Protein AF-A0A1Q3QBU9-F1 (afdb_monomer)

Solvent-accessible surface area (backbone atoms only — not comparable to full-atom values): 6249 Å² total; per-residue (Å²): 132,77,96,65,56,70,68,59,55,51,52,53,53,65,73,42,46,66,60,52,52,54,34,48,50,54,42,46,64,54,73,68,31,66,71,52,49,53,51,56,75,74,46,56,66,75,68,45,54,58,50,49,49,47,51,48,42,32,72,44,67,65,45,50,54,66,89,49,98,80,28,53,84,80,72,88,44,72,65,52,52,43,68,75,51,73,70,49,74,68,56,52,51,50,54,50,50,56,61,60,62,74,74,116

Foldseek 3Di:
DDPDDPVVVVVVCVVCVVVVVVLVVLVCVQVVDPVNVVVVVVDDPVVVVVVVCCSPCCVRVNAADPPPPRHDPPDPDPVVVCVVPVDDPVNVVVVVVVVVVVVD

pLDDT: mean 76.85, std 12.28, range [48.84, 92.19]

Radius of gyration: 21.9 Å; Cα contacts (8 Å, |Δi|>4): 45; chains: 1; bounding box: 47×52×46 Å

Sequence (104 aa):
MSIFQRVITKKHITSQSEKIKATYRLFSAYFQNSAIQENILSSKEEQFQEGFLRELFVKILGYTLNPDANGLSIVLSEENIRNKFPWTYKDVTEKCKKRYSDFK

Mean predicted aligned error: 13.16 Å

Structure (mmCIF, N/CA/C/O backbone):
data_AF-A0A1Q3QBU9-F1
#
_entry.id   AF-A0A1Q3QBU9-F1
#
loop_
_atom_site.group_PDB
_atom_site.id
_atom_site.type_symbol
_atom_site.label_atom_id
_atom_site.label_alt_id
_atom_site.label_comp_id
_atom_site.label_asym_id
_atom_site.label_entity_id
_atom_site.label_seq_id
_atom_site.pdbx_PDB_ins_code
_atom_site.Cartn_x
_atom_site.Cartn_y
_atom_site.Cartn_z
_atom_site.occupancy
_atom_site.B_iso_or_equiv
_atom_site.auth_seq_id
_atom_site.auth_comp_id
_atom_site.auth_asym_id
_atom_site.auth_atom_id
_atom_site.pdbx_PDB_model_num
ATOM 1 N N . MET A 1 1 ? -4.437 23.956 19.849 1.00 51.72 1 MET A N 1
ATOM 2 C CA . MET A 1 1 ? -5.734 23.276 20.072 1.00 51.72 1 MET A CA 1
ATOM 3 C C . MET A 1 1 ? -5.772 22.028 19.206 1.00 51.72 1 MET A C 1
ATOM 5 O O . MET A 1 1 ? -5.537 22.157 18.012 1.00 51.72 1 MET A O 1
ATOM 9 N N . SER A 1 2 ? -5.971 20.830 19.769 1.00 71.81 2 SER A N 1
ATOM 10 C CA . SER A 1 2 ? -6.106 19.625 18.936 1.00 71.81 2 SER A CA 1
ATOM 11 C C . SER A 1 2 ? -7.482 19.616 18.275 1.00 71.81 2 SER A C 1
ATOM 13 O O . SER A 1 2 ? -8.487 19.714 18.971 1.00 71.81 2 SER A O 1
ATOM 15 N N . ILE A 1 3 ? -7.523 19.474 16.949 1.00 83.69 3 ILE A N 1
ATOM 16 C CA . ILE A 1 3 ? -8.757 19.467 16.140 1.00 83.69 3 ILE A CA 1
ATOM 17 C C . ILE A 1 3 ? -9.709 18.320 16.529 1.00 83.69 3 ILE A C 1
ATOM 19 O O . ILE A 1 3 ? -10.917 18.432 16.349 1.00 83.69 3 ILE A O 1
ATOM 23 N N . PHE A 1 4 ? -9.188 17.235 17.110 1.00 84.06 4 PHE A N 1
ATOM 24 C CA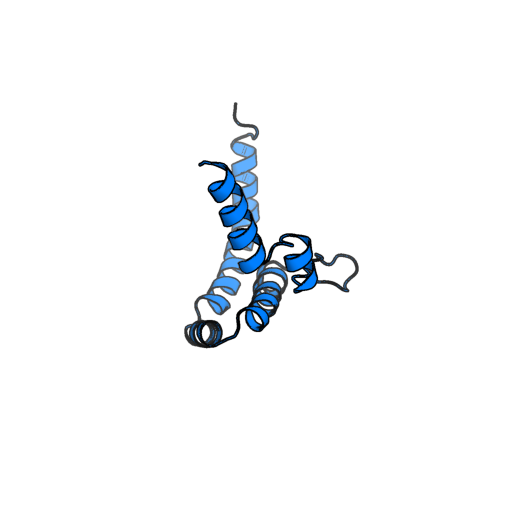 . PHE A 1 4 ? -9.973 16.057 17.474 1.00 84.06 4 PHE A CA 1
ATOM 25 C C . PHE A 1 4 ? -9.940 15.773 18.976 1.00 84.06 4 PHE A C 1
ATOM 27 O O . PHE A 1 4 ? -8.912 15.929 19.640 1.00 84.06 4 PHE A O 1
ATOM 34 N N . GLN A 1 5 ? -11.066 15.292 19.506 1.00 91.00 5 GLN A N 1
ATOM 35 C CA . GLN A 1 5 ? -11.179 14.860 20.896 1.00 91.00 5 GLN A CA 1
ATOM 36 C C . GLN A 1 5 ? -10.482 13.506 21.102 1.00 91.00 5 GLN A C 1
ATOM 38 O O . GLN A 1 5 ? -10.733 12.545 20.375 1.00 91.00 5 GLN A O 1
ATOM 43 N N . ARG A 1 6 ? -9.656 13.395 22.151 1.00 88.62 6 ARG A N 1
ATOM 44 C CA . ARG A 1 6 ? -8.850 12.192 22.450 1.00 88.62 6 ARG A CA 1
ATOM 45 C C . ARG A 1 6 ? -9.684 10.914 22.656 1.00 88.62 6 ARG A C 1
ATOM 47 O O . ARG A 1 6 ? -9.232 9.813 22.360 1.00 88.62 6 ARG A O 1
ATOM 54 N N . VAL A 1 7 ? -10.906 11.051 23.168 1.00 89.50 7 VAL A N 1
ATOM 55 C CA . VAL A 1 7 ? -11.834 9.921 23.362 1.00 89.50 7 VAL A CA 1
ATOM 56 C C . VAL A 1 7 ? -12.324 9.384 22.017 1.00 89.50 7 VAL A C 1
ATOM 58 O O . VAL A 1 7 ? -12.358 8.173 21.804 1.00 89.50 7 VAL A O 1
ATOM 61 N N . ILE A 1 8 ? -12.640 10.291 21.089 1.00 87.88 8 ILE A N 1
ATOM 62 C CA . ILE A 1 8 ? -13.091 9.958 19.738 1.00 87.88 8 ILE A CA 1
ATOM 63 C C . ILE A 1 8 ? -11.958 9.263 18.977 1.00 87.88 8 ILE A C 1
ATOM 65 O O . ILE A 1 8 ? -12.168 8.184 18.425 1.00 87.88 8 ILE A O 1
ATOM 69 N N . THR A 1 9 ? -10.734 9.800 19.027 1.00 87.94 9 THR A N 1
ATOM 70 C CA . THR A 1 9 ? -9.582 9.176 18.355 1.00 87.94 9 THR A CA 1
ATOM 71 C C . THR A 1 9 ? -9.306 7.769 18.880 1.00 87.94 9 THR A C 1
ATOM 73 O O . THR A 1 9 ? -9.148 6.843 18.087 1.00 87.94 9 THR A O 1
ATOM 76 N N . LYS A 1 10 ? -9.334 7.568 20.205 1.00 88.62 10 LYS A N 1
ATOM 77 C CA . LYS A 1 10 ? -9.137 6.244 20.809 1.00 88.62 10 LYS A CA 1
ATOM 78 C C . LYS A 1 10 ? -10.212 5.250 20.362 1.00 88.62 10 LYS A C 1
ATOM 80 O O . LYS A 1 10 ? -9.874 4.136 19.978 1.00 88.62 10 LYS A O 1
ATOM 85 N N . LYS A 1 11 ? -11.484 5.665 20.328 1.00 89.75 11 LYS A N 1
ATOM 86 C CA . LYS A 1 11 ? -12.598 4.827 19.853 1.00 89.75 11 LYS A CA 1
ATOM 87 C C . LYS A 1 11 ? -12.401 4.381 18.401 1.00 89.75 11 LYS A C 1
ATOM 89 O O . LYS A 1 11 ? -12.589 3.205 18.100 1.00 89.75 11 LYS A O 1
ATOM 94 N N . HIS A 1 12 ? -11.993 5.289 17.513 1.00 87.19 12 HIS A N 1
ATOM 95 C CA . HIS A 1 12 ? -11.744 4.948 16.110 1.00 87.19 12 HIS A CA 1
ATOM 96 C C . HIS A 1 12 ? -10.549 4.005 15.936 1.00 87.19 12 HIS A C 1
ATOM 98 O O . HIS A 1 12 ? -10.663 3.033 15.193 1.00 87.19 12 HIS A O 1
ATOM 104 N N . ILE A 1 13 ? -9.450 4.227 16.667 1.00 86.12 13 ILE A N 1
ATOM 105 C CA . ILE A 1 13 ? -8.278 3.337 16.642 1.00 86.12 13 ILE A CA 1
ATOM 106 C C . ILE A 1 13 ? -8.672 1.921 17.079 1.00 86.12 13 ILE A C 1
ATOM 108 O O . ILE A 1 13 ? -8.355 0.952 16.392 1.00 86.12 13 ILE A O 1
ATOM 112 N N . THR A 1 14 ? -9.410 1.787 18.185 1.00 89.12 14 THR A N 1
ATOM 113 C CA . THR A 1 14 ? -9.854 0.477 18.684 1.00 89.12 14 THR A CA 1
ATOM 114 C C . THR A 1 14 ? -10.865 -0.187 17.750 1.00 89.12 14 THR A C 1
ATOM 116 O O . THR A 1 14 ? -10.818 -1.394 17.555 1.00 89.12 14 THR A O 1
ATOM 119 N N . SER A 1 15 ? -11.754 0.581 17.117 1.00 89.38 15 SER A N 1
ATOM 120 C CA . SER A 1 15 ? -12.731 0.029 16.170 1.00 89.38 15 SER A CA 1
ATOM 121 C C . SER A 1 15 ? -12.093 -0.504 14.882 1.00 89.38 15 SER A C 1
ATOM 123 O O . SER A 1 15 ? -12.698 -1.342 14.214 1.00 89.38 15 SER A O 1
ATOM 125 N N . GLN A 1 16 ? -10.919 -0.000 14.497 1.00 86.81 16 GLN A N 1
ATOM 126 C CA . GLN A 1 16 ? -10.251 -0.362 13.245 1.00 86.81 16 GLN A CA 1
ATOM 127 C C . GLN A 1 16 ? -9.077 -1.329 13.446 1.00 86.81 16 GLN A C 1
ATOM 129 O O . GLN A 1 16 ? -8.589 -1.887 12.464 1.00 86.81 16 GLN A O 1
ATOM 134 N N . SER A 1 17 ? -8.646 -1.578 14.688 1.00 86.38 17 SER A N 1
ATOM 135 C CA . SER A 1 17 ? -7.440 -2.364 14.984 1.00 86.38 17 SER A CA 1
ATOM 136 C C . SER A 1 17 ? -7.461 -3.763 14.375 1.00 86.38 17 SER A C 1
ATOM 138 O O . SER A 1 17 ? -6.454 -4.203 13.828 1.00 86.38 17 SER A O 1
ATOM 140 N N . GLU A 1 18 ? -8.597 -4.459 14.423 1.00 89.38 18 GLU A N 1
ATOM 141 C CA . GLU A 1 18 ? -8.703 -5.819 13.880 1.00 89.38 18 GLU A CA 1
ATOM 1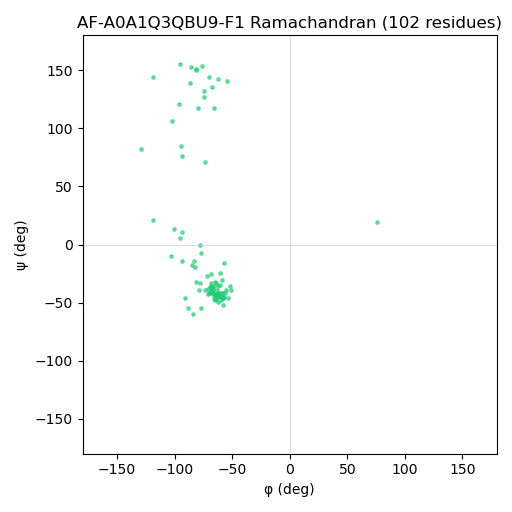42 C C . GLU A 1 18 ? -8.654 -5.839 12.350 1.00 89.38 18 GLU A C 1
ATOM 144 O O . GLU A 1 18 ? -7.974 -6.682 11.765 1.00 89.38 18 GLU A O 1
ATOM 149 N N . LYS A 1 19 ? -9.284 -4.855 11.695 1.00 87.19 19 LYS A N 1
ATOM 150 C CA . LYS A 1 19 ? -9.205 -4.700 10.235 1.00 87.19 19 LYS A CA 1
ATOM 151 C C . LYS A 1 19 ? -7.769 -4.419 9.796 1.00 87.19 19 LYS A C 1
ATOM 153 O O . LYS A 1 19 ? -7.287 -5.068 8.877 1.00 87.19 19 LYS A O 1
ATOM 158 N N . ILE A 1 20 ? -7.075 -3.520 10.497 1.00 87.31 20 ILE A N 1
ATOM 159 C CA . ILE A 1 20 ? -5.673 -3.170 10.219 1.00 87.31 20 ILE A CA 1
ATOM 160 C C . ILE A 1 20 ? -4.754 -4.382 10.406 1.00 87.31 20 ILE A C 1
ATOM 162 O O . ILE A 1 20 ? -3.878 -4.623 9.584 1.00 87.31 20 ILE A O 1
ATOM 166 N N . LYS A 1 21 ? -4.950 -5.182 11.461 1.00 90.62 21 LYS A N 1
ATOM 167 C CA . LY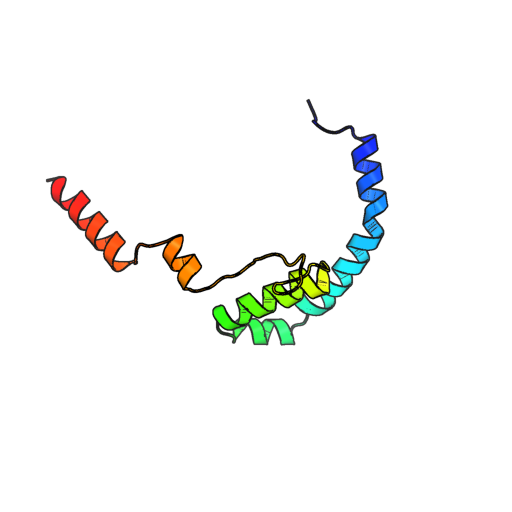S A 1 21 ? -4.171 -6.414 11.663 1.00 90.62 21 LYS A CA 1
ATOM 168 C C . LYS A 1 21 ? -4.396 -7.419 10.533 1.00 90.62 21 LYS A C 1
ATOM 170 O O . LYS A 1 21 ? -3.440 -8.048 10.087 1.00 90.62 21 LYS A O 1
ATOM 175 N N . ALA A 1 22 ? -5.640 -7.585 10.083 1.00 90.50 22 ALA A N 1
ATOM 176 C CA . ALA A 1 22 ? -5.970 -8.498 8.993 1.00 90.50 22 ALA A CA 1
ATOM 177 C C . ALA A 1 22 ? -5.339 -8.051 7.665 1.00 90.50 22 ALA A C 1
ATOM 179 O O . ALA A 1 22 ? -4.669 -8.852 7.013 1.00 90.50 22 ALA A O 1
ATOM 180 N N . THR A 1 23 ? -5.468 -6.773 7.299 1.00 87.81 23 THR A N 1
ATOM 181 C CA . THR A 1 23 ? -4.842 -6.236 6.081 1.00 87.81 23 THR A CA 1
ATOM 182 C C . THR A 1 23 ? -3.318 -6.255 6.165 1.00 87.81 23 THR A C 1
ATOM 184 O O . THR A 1 23 ? -2.661 -6.581 5.181 1.00 87.81 23 THR A O 1
ATOM 187 N N . TYR A 1 24 ? -2.737 -6.009 7.344 1.00 89.50 24 TYR A N 1
ATOM 188 C CA . TYR A 1 24 ? -1.292 -6.114 7.553 1.00 89.50 24 TYR A CA 1
ATOM 189 C C . TYR A 1 24 ? -0.769 -7.537 7.332 1.00 89.50 24 TYR A C 1
ATOM 191 O O . TYR A 1 24 ? 0.308 -7.710 6.776 1.00 89.50 24 TYR A O 1
ATOM 199 N N . ARG A 1 25 ? -1.531 -8.576 7.696 1.00 92.19 25 ARG A N 1
ATOM 200 C CA . ARG A 1 25 ? -1.144 -9.966 7.396 1.00 92.19 25 ARG A CA 1
ATOM 201 C C . ARG A 1 25 ? -1.093 -10.234 5.892 1.00 92.19 25 ARG A C 1
ATOM 203 O O . ARG A 1 25 ? -0.143 -10.863 5.438 1.00 92.19 25 ARG A O 1
ATOM 210 N N . LEU A 1 26 ? -2.073 -9.737 5.132 1.00 89.69 26 LEU A N 1
ATOM 211 C CA . LEU A 1 26 ? -2.081 -9.836 3.665 1.00 89.69 26 LEU A CA 1
ATOM 212 C C . LEU A 1 26 ? -0.903 -9.072 3.051 1.00 89.69 26 LEU A C 1
ATOM 214 O O . LEU A 1 26 ? -0.217 -9.593 2.175 1.00 89.69 26 LEU A O 1
ATOM 218 N N . PHE A 1 27 ? -0.630 -7.871 3.566 1.00 90.81 27 PHE A N 1
ATOM 219 C CA . PHE A 1 27 ? 0.529 -7.077 3.175 1.00 90.81 27 PHE A CA 1
ATOM 220 C C . PHE A 1 27 ? 1.836 -7.832 3.415 1.00 90.81 27 PHE A C 1
ATOM 222 O O . PHE A 1 27 ? 2.632 -7.977 2.493 1.00 90.81 27 PHE A O 1
ATOM 229 N N . SER A 1 28 ? 2.048 -8.353 4.624 1.00 90.38 28 SER A N 1
ATOM 230 C CA . SER A 1 28 ? 3.269 -9.082 4.968 1.00 90.38 28 SER A CA 1
ATOM 231 C C . SER A 1 28 ? 3.429 -10.351 4.135 1.00 90.38 28 SER A C 1
ATOM 233 O O . SER A 1 28 ? 4.529 -10.634 3.678 1.00 90.38 28 SER A O 1
ATOM 235 N N . ALA A 1 29 ? 2.342 -11.078 3.863 1.00 91.44 29 ALA A N 1
ATOM 236 C CA . ALA A 1 29 ? 2.388 -12.278 3.031 1.00 91.44 29 ALA A CA 1
ATOM 237 C C . ALA A 1 29 ? 2.886 -11.999 1.600 1.00 91.44 29 ALA A C 1
ATOM 239 O O . ALA A 1 29 ? 3.584 -12.831 1.025 1.00 91.44 29 ALA A O 1
ATOM 240 N N . TYR A 1 30 ? 2.545 -10.835 1.038 1.00 88.50 30 TYR A N 1
ATOM 241 C CA . TYR A 1 30 ? 2.952 -10.453 -0.313 1.00 88.50 30 TYR A CA 1
ATOM 242 C C . TYR A 1 30 ? 4.307 -9.729 -0.337 1.00 88.50 30 TYR A C 1
ATOM 244 O O . TYR A 1 30 ? 5.237 -10.151 -1.018 1.00 88.50 30 TYR A O 1
ATOM 252 N N . PHE A 1 31 ? 4.453 -8.654 0.441 1.00 87.19 31 PHE A N 1
ATOM 253 C CA . PHE A 1 31 ? 5.615 -7.763 0.369 1.00 87.19 31 PHE A CA 1
ATOM 254 C C . PHE A 1 31 ? 6.839 -8.246 1.151 1.00 87.19 31 PHE A C 1
ATOM 256 O O . PHE A 1 31 ? 7.943 -7.785 0.868 1.00 87.19 31 PHE A O 1
ATOM 263 N N . GLN A 1 32 ? 6.688 -9.156 2.120 1.00 89.44 32 GLN A N 1
ATOM 264 C CA . GLN A 1 32 ? 7.828 -9.737 2.850 1.00 89.44 32 GLN A CA 1
ATOM 265 C C . GLN A 1 32 ? 8.292 -11.075 2.257 1.00 89.44 32 GLN A C 1
ATOM 267 O O . GLN A 1 32 ? 9.167 -11.728 2.820 1.00 89.44 32 GLN A O 1
ATOM 272 N N . ASN A 1 33 ? 7.730 -11.500 1.122 1.00 91.12 33 ASN A N 1
ATOM 273 C CA . ASN A 1 33 ? 8.162 -12.711 0.441 1.00 91.12 33 ASN A CA 1
ATOM 274 C C . ASN A 1 33 ? 9.436 -12.446 -0.380 1.00 91.12 33 ASN A C 1
ATOM 276 O O . ASN A 1 33 ? 9.411 -11.678 -1.342 1.00 91.12 33 ASN A O 1
ATOM 280 N N . SER A 1 34 ? 10.531 -13.124 -0.023 1.00 89.69 34 SER A N 1
ATOM 281 C CA . SER A 1 34 ? 11.845 -12.974 -0.667 1.00 89.69 34 SER A CA 1
ATOM 282 C C . SER A 1 34 ? 11.806 -13.212 -2.180 1.00 89.69 34 SER A C 1
ATOM 284 O O . SER A 1 34 ? 12.425 -12.466 -2.930 1.00 89.69 34 SER A O 1
ATOM 286 N N . ALA A 1 35 ? 11.026 -14.190 -2.652 1.00 87.81 35 ALA A N 1
ATOM 287 C CA . ALA A 1 35 ? 10.930 -14.497 -4.081 1.00 87.81 35 ALA A CA 1
ATOM 288 C C . ALA A 1 35 ? 10.237 -13.372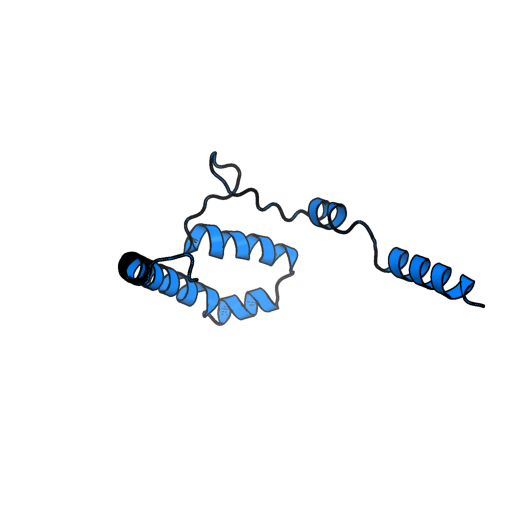 -4.869 1.00 87.81 35 ALA A C 1
ATOM 290 O O . ALA A 1 35 ? 10.599 -13.068 -6.003 1.00 87.81 35 ALA A O 1
ATOM 291 N N . ILE A 1 36 ? 9.242 -12.722 -4.255 1.00 85.25 36 ILE A N 1
ATOM 292 C CA . ILE A 1 36 ? 8.559 -11.575 -4.859 1.00 85.25 36 ILE A CA 1
ATOM 293 C C . ILE A 1 36 ? 9.509 -10.377 -4.887 1.00 85.25 36 ILE A C 1
ATOM 295 O O . ILE A 1 36 ? 9.595 -9.703 -5.906 1.00 85.25 36 ILE A O 1
ATOM 299 N N . GLN A 1 37 ? 10.271 -10.142 -3.818 1.00 86.88 37 GLN A N 1
ATOM 300 C CA . GLN A 1 37 ? 11.255 -9.057 -3.768 1.00 86.88 37 GLN A CA 1
ATOM 301 C C . GLN A 1 37 ? 12.338 -9.200 -4.846 1.00 86.88 37 GLN A C 1
ATOM 303 O O . GLN A 1 37 ? 12.636 -8.226 -5.532 1.00 86.88 37 GLN A O 1
ATOM 308 N N . GLU A 1 38 ? 12.876 -10.403 -5.052 1.00 87.06 38 GLU A N 1
ATOM 309 C CA . GLU A 1 38 ? 13.849 -10.666 -6.121 1.00 87.06 38 GLU A CA 1
ATOM 310 C C . GLU A 1 38 ? 13.257 -10.404 -7.513 1.00 87.06 38 GLU A C 1
ATOM 312 O O . GLU A 1 38 ? 13.874 -9.720 -8.334 1.00 87.06 38 GLU A O 1
ATOM 317 N N . ASN A 1 39 ? 12.019 -10.846 -7.753 1.00 84.44 39 ASN A N 1
ATOM 318 C CA . ASN A 1 39 ? 11.320 -10.561 -9.005 1.00 84.44 39 ASN A CA 1
ATOM 319 C C . ASN A 1 39 ? 11.126 -9.054 -9.220 1.00 84.44 39 ASN A C 1
ATOM 321 O O . ASN A 1 39 ? 11.355 -8.569 -10.328 1.00 84.44 39 ASN A O 1
ATOM 325 N N . ILE A 1 40 ? 10.770 -8.301 -8.175 1.00 83.44 40 ILE A N 1
ATOM 326 C CA . ILE A 1 40 ? 10.608 -6.840 -8.231 1.00 83.44 40 ILE A CA 1
ATOM 327 C C . ILE A 1 40 ? 11.926 -6.151 -8.585 1.00 83.44 40 ILE A C 1
ATOM 329 O O . ILE A 1 40 ? 11.936 -5.270 -9.438 1.00 83.44 40 ILE A O 1
ATOM 333 N N . LEU A 1 41 ? 13.036 -6.575 -7.976 1.00 83.88 41 LEU A N 1
ATOM 334 C CA . LEU A 1 41 ? 14.364 -6.015 -8.249 1.00 83.88 41 LEU A CA 1
ATOM 335 C C . LEU A 1 41 ? 14.832 -6.283 -9.685 1.00 83.88 41 LEU A C 1
ATOM 337 O O . LEU A 1 41 ? 15.545 -5.465 -10.260 1.00 83.88 41 LEU A O 1
ATOM 341 N N . SER A 1 42 ? 14.431 -7.417 -10.264 1.00 84.12 42 SER A N 1
ATOM 342 C CA . SER A 1 42 ? 14.755 -7.778 -11.651 1.00 84.12 42 SER A CA 1
ATOM 343 C C . SER A 1 42 ? 13.815 -7.166 -12.701 1.00 84.12 42 SER A C 1
ATOM 345 O O . SER A 1 42 ? 14.125 -7.186 -13.894 1.00 84.12 42 SER A O 1
ATOM 347 N N . SER A 1 43 ? 12.664 -6.633 -12.280 1.00 80.25 43 SER A N 1
ATOM 348 C CA . SER A 1 43 ? 11.614 -6.139 -13.175 1.00 80.25 43 SER A CA 1
ATOM 349 C C . SER A 1 43 ? 11.847 -4.689 -13.602 1.00 80.25 43 SER A C 1
ATOM 351 O O . SER A 1 43 ? 12.432 -3.887 -12.877 1.00 80.25 43 SER A O 1
ATOM 353 N N . LYS A 1 44 ? 11.334 -4.322 -14.783 1.00 77.50 44 LYS A N 1
ATOM 354 C CA . LYS A 1 44 ? 11.290 -2.918 -15.217 1.00 77.50 44 LYS A CA 1
ATOM 355 C C . LYS A 1 44 ? 10.276 -2.137 -14.383 1.00 77.50 44 LYS A C 1
ATOM 357 O O . LYS A 1 44 ? 9.210 -2.659 -14.060 1.00 77.50 44 LYS A O 1
ATOM 362 N N . GLU A 1 45 ? 10.587 -0.872 -14.104 1.00 75.75 45 GLU A N 1
ATOM 363 C CA . GLU A 1 45 ? 9.761 0.003 -13.264 1.00 75.75 45 GLU A CA 1
ATOM 364 C C . GLU A 1 45 ? 8.305 0.071 -13.747 1.00 75.75 45 GLU A C 1
ATOM 366 O O . GLU A 1 45 ? 7.396 -0.139 -12.953 1.00 75.75 45 GLU A O 1
ATOM 371 N N . GLU A 1 46 ? 8.076 0.253 -15.048 1.00 73.75 46 GLU A N 1
ATOM 372 C CA . GLU A 1 46 ? 6.733 0.322 -15.648 1.00 73.75 46 GLU A CA 1
ATOM 373 C C . GLU A 1 46 ? 5.900 -0.946 -15.403 1.00 73.75 46 GLU A C 1
ATOM 375 O O . GLU A 1 46 ? 4.725 -0.871 -15.052 1.00 73.75 46 GLU A O 1
ATOM 380 N N . GLN A 1 47 ? 6.520 -2.125 -15.526 1.00 70.31 47 GLN A N 1
ATOM 381 C CA . GLN A 1 47 ? 5.838 -3.407 -15.326 1.00 70.31 47 GLN A CA 1
ATOM 382 C C . GLN A 1 47 ? 5.471 -3.622 -13.857 1.00 70.31 47 GLN A C 1
ATOM 384 O O . GLN A 1 47 ? 4.417 -4.178 -13.542 1.00 70.31 47 GLN A O 1
ATOM 389 N N . PHE A 1 48 ? 6.336 -3.175 -12.947 1.00 79.56 48 PHE A N 1
ATOM 390 C CA . PHE A 1 48 ? 6.083 -3.319 -11.524 1.00 79.56 48 PHE A CA 1
ATOM 391 C C . PHE A 1 48 ? 5.149 -2.238 -10.971 1.00 79.56 48 PHE A C 1
ATOM 393 O O . PHE A 1 48 ? 4.365 -2.540 -10.077 1.00 79.56 48 PHE A O 1
ATOM 400 N N . GLN A 1 49 ? 5.166 -1.010 -11.497 1.00 73.69 49 GLN A N 1
ATOM 401 C CA . GLN A 1 49 ? 4.298 0.077 -11.031 1.00 73.69 49 GLN A CA 1
ATOM 402 C C . GLN A 1 49 ? 2.810 -0.297 -11.131 1.00 73.69 49 GLN A C 1
ATOM 404 O O . GLN A 1 49 ? 2.069 -0.125 -10.160 1.00 73.69 49 GLN A O 1
ATOM 409 N N . GLU A 1 50 ? 2.370 -0.874 -12.253 1.00 76.50 50 GLU A N 1
ATOM 410 C CA . GLU A 1 50 ? 0.984 -1.342 -12.395 1.00 76.50 50 GLU A CA 1
ATOM 411 C C . GLU A 1 50 ? 0.663 -2.513 -11.453 1.00 76.50 50 GLU A C 1
ATOM 413 O O . GLU A 1 50 ? -0.394 -2.536 -10.809 1.00 76.50 50 GLU A O 1
ATOM 418 N N . GLY A 1 51 ? 1.586 -3.473 -11.331 1.00 80.12 51 GLY A N 1
ATOM 419 C CA . GLY A 1 51 ? 1.454 -4.613 -10.421 1.00 80.12 51 GLY A CA 1
ATOM 420 C C . GLY A 1 51 ? 1.354 -4.179 -8.958 1.00 80.12 51 GLY A C 1
ATOM 421 O O . GLY A 1 51 ? 0.475 -4.634 -8.230 1.00 80.12 51 GLY A O 1
ATOM 422 N N . PHE A 1 52 ? 2.185 -3.228 -8.537 1.00 84.56 52 PHE A N 1
ATOM 423 C CA . PHE A 1 52 ? 2.173 -2.645 -7.200 1.00 84.56 52 PHE A CA 1
ATOM 424 C C . PHE A 1 52 ? 0.820 -2.013 -6.872 1.00 84.56 52 PHE A C 1
ATOM 426 O O . PHE A 1 52 ? 0.267 -2.258 -5.796 1.00 84.56 52 PHE A O 1
ATOM 433 N N . LEU A 1 53 ? 0.258 -1.237 -7.805 1.00 81.56 53 LEU A N 1
ATOM 434 C CA . LEU A 1 53 ? -1.043 -0.604 -7.613 1.00 81.56 53 LEU A CA 1
ATOM 435 C C . LEU A 1 53 ? -2.155 -1.644 -7.449 1.00 81.56 53 LEU A C 1
ATOM 437 O O . LEU A 1 53 ? -2.980 -1.515 -6.545 1.00 81.56 53 LEU A O 1
ATOM 441 N N . ARG A 1 54 ? -2.155 -2.707 -8.260 1.00 81.94 54 ARG A N 1
ATOM 442 C CA . ARG A 1 54 ? -3.137 -3.795 -8.135 1.00 81.94 54 ARG A CA 1
ATOM 443 C C . ARG A 1 54 ? -3.007 -4.543 -6.810 1.00 81.94 54 ARG A C 1
ATOM 445 O O . ARG A 1 54 ? -4.004 -4.767 -6.129 1.00 81.94 54 ARG A O 1
ATOM 452 N N . GLU A 1 55 ? -1.798 -4.916 -6.417 1.00 86.38 55 GLU A N 1
ATOM 453 C CA . GLU A 1 55 ? -1.580 -5.725 -5.215 1.00 86.38 55 GLU A CA 1
ATOM 454 C C . GLU A 1 55 ? -1.847 -4.925 -3.933 1.00 86.38 55 GLU A C 1
ATOM 456 O O . GLU A 1 55 ? -2.525 -5.405 -3.023 1.00 86.38 55 GLU A O 1
ATOM 461 N N . LEU A 1 56 ? -1.399 -3.669 -3.869 1.00 86.81 56 LEU A N 1
ATOM 462 C CA . LEU A 1 56 ? -1.614 -2.835 -2.691 1.00 86.81 56 LEU A CA 1
ATOM 463 C C . LEU A 1 56 ? -3.044 -2.294 -2.615 1.00 86.81 56 LEU A C 1
ATOM 465 O O . LEU A 1 56 ? -3.722 -2.474 -1.602 1.00 86.81 56 LEU A O 1
ATOM 469 N N . PHE A 1 57 ? -3.520 -1.617 -3.662 1.00 82.00 57 PHE A N 1
ATOM 470 C CA . PHE A 1 57 ? -4.800 -0.918 -3.583 1.00 82.00 57 PHE A CA 1
ATOM 471 C C . PHE A 1 57 ? -5.985 -1.864 -3.729 1.00 82.00 57 PHE A C 1
ATOM 473 O O . PHE A 1 57 ? -6.945 -1.714 -2.978 1.00 82.00 57 PHE A O 1
ATOM 480 N N . VAL A 1 58 ? -5.917 -2.866 -4.610 1.00 80.94 58 VAL A N 1
ATOM 481 C CA . VAL A 1 58 ? -7.042 -3.794 -4.808 1.00 80.94 58 VAL A CA 1
ATOM 482 C C . VAL A 1 58 ? -7.012 -4.912 -3.783 1.00 80.94 58 VAL A C 1
ATOM 484 O O . VAL A 1 58 ? -7.947 -5.056 -3.001 1.00 80.94 58 VAL A O 1
ATOM 487 N N . LYS A 1 59 ? -5.936 -5.702 -3.748 1.00 83.06 59 LYS A N 1
ATOM 488 C CA . LYS A 1 59 ? -5.910 -6.922 -2.926 1.00 83.06 59 LYS A CA 1
ATOM 489 C C . LYS A 1 59 ? -5.790 -6.651 -1.429 1.00 83.06 59 LYS A C 1
ATOM 491 O O . LYS A 1 59 ? -6.421 -7.357 -0.647 1.00 83.06 59 LYS A O 1
ATOM 496 N N . ILE A 1 60 ? -4.993 -5.665 -1.015 1.00 85.19 60 ILE A N 1
ATOM 497 C CA . ILE A 1 60 ? -4.763 -5.398 0.416 1.00 85.19 60 ILE A CA 1
ATOM 498 C C . ILE A 1 60 ? -5.762 -4.383 0.969 1.00 85.19 60 ILE A C 1
ATOM 500 O O . ILE A 1 60 ? -6.312 -4.592 2.050 1.00 85.19 60 ILE A O 1
ATOM 504 N N . LEU A 1 61 ? -5.992 -3.284 0.249 1.00 82.06 61 LEU A N 1
ATOM 505 C CA . LEU A 1 61 ? -6.850 -2.196 0.722 1.00 82.06 61 LEU A CA 1
ATOM 506 C C . LEU A 1 61 ? -8.312 -2.309 0.257 1.00 82.06 61 LEU A C 1
ATOM 508 O O . LEU A 1 61 ? -9.169 -1.641 0.832 1.00 82.06 61 LEU A O 1
ATOM 512 N N . GLY A 1 62 ? -8.616 -3.169 -0.720 1.00 77.19 62 GLY A N 1
ATOM 513 C CA . GLY A 1 62 ? -9.986 -3.422 -1.182 1.00 77.19 62 GLY A CA 1
ATOM 514 C C . GLY A 1 62 ? -10.578 -2.321 -2.065 1.00 77.19 62 GLY A C 1
ATOM 515 O O . GLY A 1 62 ? -11.798 -2.226 -2.176 1.00 77.19 62 GLY A O 1
ATOM 516 N N . TYR A 1 63 ? -9.747 -1.468 -2.663 1.00 74.75 63 TYR A N 1
ATOM 517 C CA . TYR A 1 63 ? -10.193 -0.446 -3.605 1.00 74.75 63 TYR A CA 1
ATOM 518 C C . TYR A 1 63 ? -10.405 -1.028 -5.004 1.00 74.75 63 TYR A C 1
ATOM 520 O O . TYR A 1 63 ? -9.718 -1.950 -5.432 1.00 74.75 63 TYR A O 1
ATOM 528 N N . THR A 1 64 ? -11.329 -0.446 -5.757 1.00 65.38 64 THR A N 1
ATOM 529 C CA . THR A 1 64 ? -11.541 -0.765 -7.171 1.00 65.38 64 THR A CA 1
ATOM 530 C C . THR A 1 64 ? -10.615 0.074 -8.057 1.00 65.38 64 THR A C 1
ATOM 532 O O . THR A 1 64 ? -10.423 1.263 -7.801 1.00 65.38 64 THR A O 1
ATOM 535 N N . LEU A 1 65 ? -10.043 -0.528 -9.105 1.00 65.56 65 LEU A N 1
ATOM 536 C CA . LEU A 1 65 ? -9.385 0.193 -10.207 1.00 65.56 65 LEU A CA 1
ATOM 537 C C . LEU A 1 65 ? -10.386 0.377 -11.360 1.00 65.56 65 LEU A C 1
ATOM 539 O O . LEU A 1 65 ? -11.315 -0.415 -11.504 1.00 65.56 65 LEU A O 1
ATOM 543 N N . ASN A 1 66 ? -10.190 1.398 -12.199 1.00 57.22 66 ASN A N 1
ATOM 544 C CA . ASN A 1 66 ? -10.955 1.546 -13.447 1.00 57.22 66 ASN A CA 1
ATOM 545 C C . ASN A 1 66 ? -10.855 0.266 -14.307 1.00 57.22 66 ASN A C 1
ATOM 547 O O . ASN A 1 66 ? -9.766 -0.315 -14.374 1.00 57.22 66 ASN A O 1
ATOM 551 N N . PRO A 1 67 ? -11.937 -0.182 -14.979 1.00 56.81 67 PRO A N 1
ATOM 552 C CA . PRO A 1 67 ? -13.140 0.564 -15.379 1.00 56.81 67 PRO A CA 1
ATOM 553 C C . PRO A 1 67 ? -14.384 0.366 -14.487 1.00 56.81 67 PRO A C 1
ATOM 555 O O . PRO A 1 67 ? -15.483 0.738 -14.900 1.00 56.81 67 PRO A O 1
ATOM 558 N N . ASP A 1 68 ? -14.256 -0.225 -13.295 1.00 56.88 68 ASP A N 1
ATOM 559 C CA . ASP A 1 68 ? -15.406 -0.382 -12.396 1.00 56.88 68 ASP A CA 1
ATOM 560 C C . ASP A 1 68 ? -15.971 0.986 -11.978 1.00 56.88 68 ASP A C 1
ATOM 562 O O . ASP A 1 68 ? -15.221 1.929 -11.742 1.00 56.88 68 ASP A O 1
ATOM 566 N N . ALA A 1 69 ? -17.299 1.103 -11.868 1.00 55.34 69 ALA A N 1
ATOM 567 C CA . ALA A 1 69 ? -18.022 2.382 -11.761 1.00 55.34 69 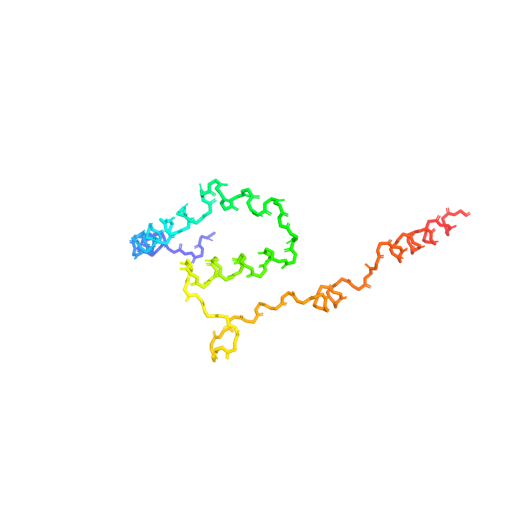ALA A CA 1
ATOM 568 C C . ALA A 1 69 ? -17.615 3.299 -10.578 1.00 55.34 69 ALA A C 1
ATOM 570 O O . ALA A 1 69 ? -17.917 4.488 -10.605 1.00 55.34 69 ALA A O 1
ATOM 571 N N . ASN A 1 70 ? -16.909 2.767 -9.569 1.00 55.06 70 ASN A N 1
ATOM 572 C CA . ASN A 1 70 ? -16.343 3.501 -8.424 1.00 55.06 70 ASN A CA 1
ATOM 573 C C . ASN A 1 70 ? -14.800 3.388 -8.347 1.00 55.06 70 ASN A C 1
ATOM 575 O O . ASN A 1 70 ? -14.207 3.515 -7.274 1.00 55.06 70 ASN A O 1
ATOM 579 N N . GLY A 1 71 ? -14.135 3.065 -9.457 1.00 50.88 71 GLY A N 1
ATOM 580 C CA . GLY A 1 71 ? -12.696 2.837 -9.536 1.00 50.88 71 GLY A CA 1
ATOM 581 C C . GLY A 1 71 ? -11.866 4.099 -9.294 1.00 50.88 71 GLY A C 1
ATOM 582 O O . GLY A 1 71 ? -12.137 5.164 -9.846 1.00 50.88 71 GLY A O 1
ATOM 583 N N . LEU A 1 72 ? -10.808 3.989 -8.487 1.00 52.28 72 LEU A N 1
ATOM 584 C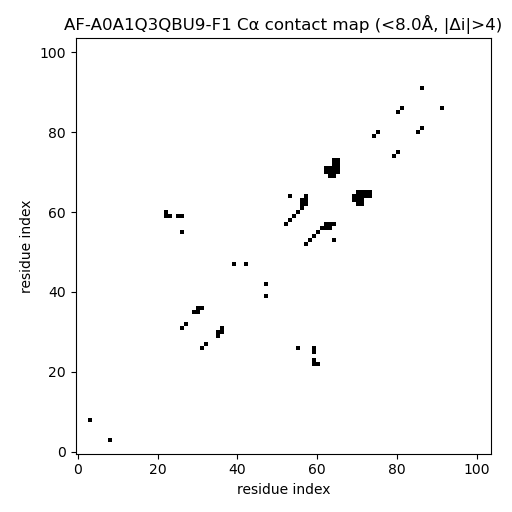 CA . LEU A 1 72 ? -9.785 5.028 -8.394 1.00 52.28 72 LEU A CA 1
ATOM 585 C C . LEU A 1 72 ? -9.061 5.116 -9.746 1.00 52.28 72 LEU A C 1
ATOM 587 O O . LEU A 1 72 ? -8.407 4.164 -10.178 1.00 52.28 72 LEU A O 1
ATOM 591 N N . SER A 1 73 ? -9.160 6.270 -10.410 1.00 48.84 73 SER A N 1
ATOM 592 C CA . SER A 1 73 ? -8.440 6.570 -11.653 1.00 48.84 73 SER A CA 1
ATOM 593 C C . SER A 1 73 ? -6.956 6.834 -11.372 1.00 48.84 73 SER A C 1
ATOM 595 O O . SER A 1 73 ? -6.486 7.968 -11.457 1.00 48.84 73 SER A O 1
ATOM 597 N N . ILE A 1 74 ? -6.201 5.795 -11.019 1.00 55.34 74 ILE A N 1
ATOM 598 C CA . ILE A 1 74 ? -4.738 5.867 -10.951 1.00 55.34 74 ILE A CA 1
ATOM 599 C C . ILE A 1 74 ? -4.203 5.365 -12.292 1.00 55.34 74 ILE A C 1
ATOM 601 O O . ILE A 1 74 ? -3.914 4.185 -12.452 1.00 55.34 74 ILE A O 1
ATOM 605 N N . VAL A 1 75 ? -4.127 6.261 -13.278 1.00 52.88 75 VAL A N 1
ATOM 606 C CA . VAL A 1 75 ? -3.448 5.988 -14.553 1.00 52.88 75 VAL A CA 1
ATOM 607 C C . VAL A 1 75 ? -2.091 6.680 -14.507 1.00 52.88 75 VAL A C 1
ATOM 609 O O . VAL A 1 75 ? -2.008 7.907 -14.594 1.00 52.88 75 VAL A O 1
ATOM 612 N N . LEU A 1 76 ? -1.024 5.901 -14.349 1.00 57.34 76 LEU A N 1
ATOM 613 C CA . LEU A 1 76 ? 0.343 6.338 -14.630 1.00 57.34 76 LEU A CA 1
ATOM 614 C C . LEU A 1 76 ? 0.668 5.931 -16.068 1.00 57.34 76 LEU A C 1
ATOM 616 O O . LEU A 1 76 ? 1.342 4.942 -16.310 1.00 57.34 76 LEU A O 1
ATOM 620 N N . SER A 1 77 ? 0.128 6.673 -17.034 1.00 58.03 77 SER A N 1
ATOM 621 C CA . SER A 1 77 ? 0.623 6.607 -18.407 1.00 58.03 77 SER A CA 1
ATOM 622 C C . SER A 1 77 ? 1.871 7.479 -18.530 1.00 58.03 77 SER A C 1
ATOM 624 O O . SER A 1 77 ? 1.992 8.503 -17.845 1.00 58.03 77 SER A O 1
ATOM 626 N N . GLU A 1 78 ? 2.779 7.123 -19.441 1.00 59.72 78 GLU A N 1
ATOM 627 C CA . GLU A 1 78 ? 3.887 8.007 -19.831 1.00 59.72 78 GLU A CA 1
ATOM 628 C C . GLU A 1 78 ? 3.364 9.396 -20.224 1.00 59.72 78 GLU A C 1
ATOM 630 O O . GLU A 1 78 ? 3.971 10.406 -19.875 1.00 59.72 78 GLU A O 1
ATOM 635 N N . GLU A 1 79 ? 2.188 9.468 -20.860 1.00 61.59 79 GLU A N 1
ATOM 636 C CA . GLU A 1 79 ? 1.505 10.728 -21.169 1.00 61.59 79 GLU A CA 1
ATOM 637 C C . GLU A 1 79 ? 1.186 11.560 -19.922 1.00 61.59 79 GLU A C 1
ATOM 639 O O . GLU A 1 79 ? 1.401 12.768 -19.933 1.00 61.59 79 GLU A O 1
ATOM 644 N N . ASN A 1 80 ? 0.734 10.953 -18.822 1.00 63.62 80 ASN A N 1
ATOM 645 C CA . ASN A 1 80 ? 0.453 11.679 -17.580 1.00 63.62 80 ASN A CA 1
ATOM 646 C C . ASN A 1 80 ? 1.727 12.207 -16.909 1.00 63.62 80 ASN A C 1
ATOM 64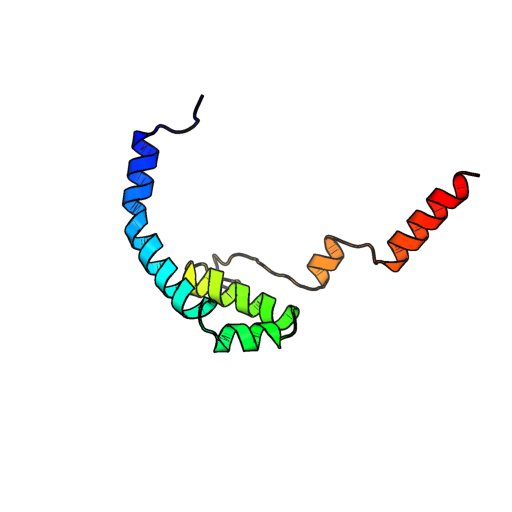8 O O . ASN A 1 80 ? 1.729 13.322 -16.380 1.00 63.62 80 ASN A O 1
ATOM 652 N N . ILE A 1 81 ? 2.821 11.443 -16.955 1.00 65.06 81 ILE A N 1
ATOM 653 C CA . ILE A 1 81 ? 4.127 11.895 -16.456 1.00 65.06 81 ILE A CA 1
ATOM 654 C C . ILE A 1 81 ? 4.637 13.053 -17.319 1.00 65.06 81 ILE A C 1
ATOM 656 O O . ILE A 1 81 ? 5.062 14.073 -16.781 1.00 65.06 81 ILE A O 1
ATOM 660 N N . ARG A 1 82 ? 4.517 12.938 -18.644 1.00 64.44 82 ARG A N 1
ATOM 661 C CA . ARG A 1 82 ? 4.937 13.949 -19.624 1.00 64.44 82 ARG A CA 1
ATOM 662 C C . ARG A 1 82 ? 4.078 15.216 -19.566 1.00 64.44 82 ARG A C 1
ATOM 664 O O . ARG A 1 82 ? 4.604 16.311 -19.717 1.00 64.44 82 ARG A O 1
ATOM 671 N N . ASN A 1 83 ? 2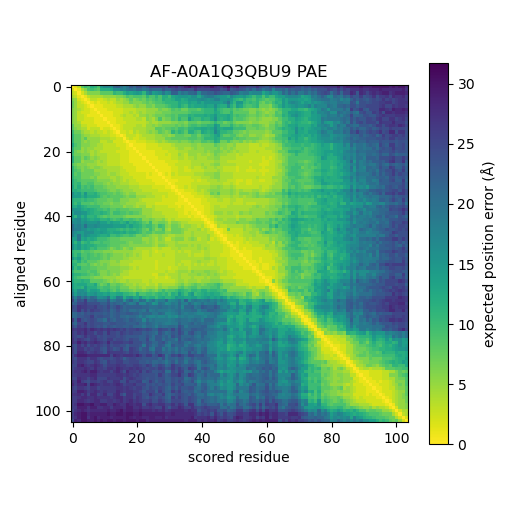.788 15.092 -19.255 1.00 67.44 83 ASN A N 1
ATOM 672 C CA . ASN A 1 83 ? 1.899 16.228 -18.999 1.00 67.44 83 ASN A CA 1
ATOM 673 C C . ASN A 1 83 ? 2.270 16.964 -17.704 1.00 67.44 83 ASN A C 1
ATOM 675 O O . ASN A 1 83 ? 2.256 18.193 -17.662 1.00 67.44 83 ASN A O 1
ATOM 679 N N . LYS A 1 84 ? 2.612 16.231 -16.636 1.00 71.31 84 LYS A N 1
ATOM 680 C CA . LYS A 1 84 ? 2.963 16.819 -15.333 1.00 71.31 84 LYS A CA 1
ATOM 681 C C . LYS A 1 84 ? 4.388 17.383 -15.300 1.00 71.31 84 LYS A C 1
ATOM 683 O O . LYS A 1 84 ? 4.637 18.388 -14.636 1.00 71.31 84 LYS A O 1
ATOM 688 N N . PHE A 1 85 ? 5.305 16.758 -16.032 1.00 71.88 85 PHE A N 1
ATOM 689 C CA . PHE A 1 85 ? 6.707 17.144 -16.163 1.00 71.88 85 PHE A CA 1
ATOM 690 C C . PHE A 1 85 ? 7.084 17.210 -17.653 1.00 71.88 85 PHE A C 1
ATOM 692 O O . PHE A 1 85 ? 7.671 16.273 -18.191 1.00 71.88 85 PHE A O 1
ATOM 699 N N . PRO A 1 86 ? 6.766 18.324 -18.334 1.00 67.69 86 PRO A N 1
ATOM 700 C CA . PRO A 1 86 ? 6.947 18.441 -19.783 1.00 67.69 86 PRO A CA 1
ATOM 701 C C . PRO A 1 86 ? 8.398 18.670 -20.219 1.00 67.69 86 PRO A C 1
ATOM 703 O O . PRO A 1 86 ? 8.680 18.683 -21.414 1.00 67.69 86 PRO A O 1
ATOM 706 N N . TRP A 1 87 ? 9.322 18.890 -19.280 1.00 71.62 87 TRP A N 1
ATOM 707 C CA . TRP A 1 87 ? 10.704 19.247 -19.593 1.00 71.62 87 TRP A CA 1
ATOM 708 C C . TRP A 1 87 ? 11.603 18.020 -19.574 1.00 71.62 87 TRP A C 1
ATOM 710 O O . TRP A 1 87 ? 11.771 17.370 -18.542 1.00 71.62 87 TRP A O 1
ATOM 720 N N . THR A 1 88 ? 12.247 17.751 -20.703 1.00 74.44 88 THR A N 1
ATOM 721 C CA . THR A 1 88 ? 13.272 16.715 -20.795 1.00 74.44 88 THR A CA 1
ATOM 722 C C . THR A 1 88 ? 14.574 17.211 -20.160 1.00 74.44 88 THR A C 1
ATOM 724 O O . THR A 1 88 ? 14.864 18.408 -20.168 1.00 74.44 88 THR A O 1
ATOM 727 N N . TYR A 1 89 ? 15.419 16.303 -19.659 1.00 69.31 89 TYR A N 1
ATOM 728 C CA . TYR A 1 89 ? 16.716 16.655 -19.053 1.00 69.31 89 TYR A CA 1
ATOM 729 C C . TYR A 1 89 ? 17.580 17.566 -19.951 1.00 69.31 89 TYR A C 1
ATOM 731 O O . TYR A 1 89 ? 18.196 18.517 -19.462 1.00 69.31 89 TYR A O 1
ATOM 739 N N . LYS A 1 90 ? 17.575 17.320 -21.270 1.00 77.19 90 LYS A N 1
ATOM 740 C CA . LYS A 1 90 ? 18.248 18.165 -22.275 1.00 77.19 90 LYS A CA 1
ATOM 741 C C . LYS A 1 90 ? 17.690 19.592 -22.317 1.00 77.19 90 LYS A C 1
ATOM 743 O O . LYS A 1 90 ? 18.463 20.544 -22.306 1.00 77.19 90 LYS A O 1
ATOM 748 N N . ASP A 1 91 ? 16.369 19.746 -22.279 1.00 80.38 91 ASP A N 1
ATOM 749 C CA . ASP A 1 91 ? 15.711 21.057 -22.347 1.00 80.38 91 ASP A CA 1
ATOM 750 C C . ASP A 1 91 ? 15.984 21.883 -21.084 1.00 80.38 91 ASP A C 1
ATOM 752 O O . ASP A 1 91 ? 16.251 23.084 -21.156 1.00 80.38 91 ASP A O 1
ATOM 756 N N . VAL A 1 92 ? 15.977 21.233 -19.913 1.00 78.56 92 VAL A N 1
ATOM 757 C CA . VAL A 1 92 ? 16.321 21.876 -18.636 1.00 78.56 92 VAL A CA 1
ATOM 758 C C . VAL A 1 92 ? 17.778 22.335 -18.645 1.00 78.56 92 VAL A C 1
ATOM 760 O O . VAL A 1 92 ? 18.064 23.478 -18.292 1.00 78.56 92 VAL A O 1
ATOM 763 N N . THR A 1 93 ? 18.704 21.482 -19.091 1.00 78.06 93 THR A N 1
ATOM 764 C CA . THR A 1 93 ? 20.135 21.822 -19.117 1.00 78.06 93 THR A CA 1
ATOM 765 C C . THR A 1 93 ? 20.461 22.932 -20.114 1.00 78.06 93 THR A C 1
ATOM 767 O O . THR A 1 93 ? 21.261 23.808 -19.786 1.00 78.06 93 THR A O 1
ATOM 770 N N . GLU A 1 94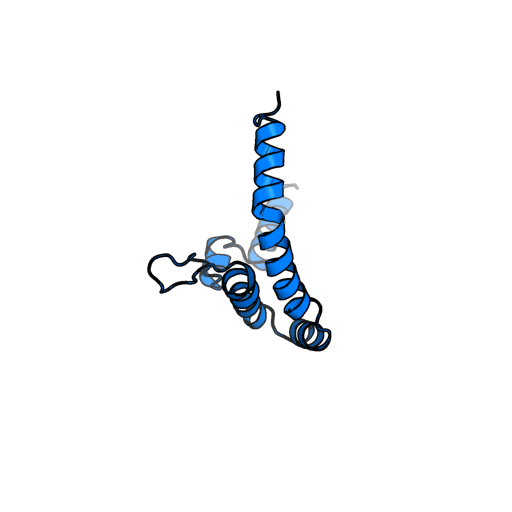 ? 19.825 22.971 -21.287 1.00 82.19 94 GLU A N 1
ATOM 771 C CA . GLU A 1 94 ? 19.978 24.086 -22.230 1.00 82.19 94 GLU A CA 1
ATOM 772 C C . GLU A 1 94 ? 19.415 25.401 -21.687 1.00 82.19 94 GLU A C 1
ATOM 774 O O . GLU A 1 94 ? 20.053 26.449 -21.812 1.00 82.19 94 GLU A O 1
ATOM 779 N N . LYS A 1 95 ? 18.243 25.363 -21.048 1.00 79.38 95 LYS A N 1
ATOM 780 C CA . LYS A 1 95 ? 17.608 26.553 -20.469 1.00 79.38 95 LYS A CA 1
ATOM 781 C C . LYS A 1 95 ? 18.410 27.104 -19.290 1.00 79.38 95 LYS A C 1
ATOM 783 O O . LYS A 1 95 ? 18.572 28.318 -19.175 1.00 79.38 95 LYS A O 1
ATOM 788 N N . CYS A 1 96 ? 18.968 26.224 -18.458 1.00 78.19 96 CYS A N 1
ATOM 789 C CA . CYS A 1 96 ? 19.912 26.600 -17.411 1.00 78.19 96 CYS A CA 1
ATOM 790 C C . CYS A 1 96 ? 21.178 27.222 -18.013 1.00 78.19 96 CYS A C 1
ATOM 792 O O . CYS A 1 96 ? 21.543 28.323 -17.614 1.00 78.19 96 CYS A O 1
ATOM 794 N N . LYS A 1 97 ? 21.808 26.590 -19.015 1.00 78.38 97 LYS A N 1
ATOM 795 C CA . LYS A 1 97 ? 23.003 27.142 -19.681 1.00 78.38 97 LYS A CA 1
ATOM 796 C C . LYS A 1 97 ? 22.754 28.530 -20.273 1.00 78.38 97 LYS A C 1
ATOM 798 O O . LYS A 1 97 ? 23.550 29.423 -20.019 1.00 78.38 97 LYS A O 1
ATOM 803 N N . LYS A 1 98 ? 21.632 28.737 -20.973 1.00 77.31 98 LYS A N 1
ATOM 804 C CA . LYS A 1 98 ? 21.248 30.054 -21.513 1.00 77.31 98 LYS A CA 1
ATOM 805 C C . LYS A 1 98 ? 21.103 31.106 -20.409 1.00 77.31 98 LYS A C 1
ATOM 807 O O . LYS A 1 98 ? 21.676 32.178 -20.522 1.00 77.31 98 LYS A O 1
ATOM 812 N N . ARG A 1 99 ? 20.439 30.769 -19.297 1.00 71.81 99 ARG A N 1
ATOM 813 C CA . ARG A 1 99 ? 20.268 31.685 -18.155 1.00 71.81 99 ARG A CA 1
ATOM 814 C C . ARG A 1 99 ? 21.587 32.061 -17.466 1.00 71.81 99 ARG A C 1
ATOM 816 O O . ARG A 1 99 ? 21.699 33.170 -16.961 1.00 71.81 99 ARG A O 1
ATOM 823 N N . TYR A 1 100 ? 22.562 31.153 -17.419 1.00 63.59 100 TYR A N 1
ATOM 824 C CA . TYR A 1 100 ? 23.886 31.427 -16.844 1.00 63.59 100 TYR A CA 1
ATOM 825 C C . TYR A 1 100 ? 24.860 32.083 -17.837 1.00 63.59 100 TYR A C 1
ATOM 827 O O . TYR A 1 100 ? 25.842 32.678 -17.400 1.00 63.59 100 TYR A O 1
ATOM 835 N N . SER A 1 101 ? 24.596 32.018 -19.146 1.00 61.16 101 SER A N 1
ATOM 836 C CA . SER A 1 101 ? 25.355 32.761 -20.161 1.00 61.16 101 SER A CA 1
ATOM 837 C C . SER A 1 101 ? 25.074 34.266 -20.140 1.00 61.16 101 SER A C 1
ATOM 839 O O . SER A 1 101 ? 25.978 35.024 -20.467 1.00 61.16 101 SER A O 1
ATOM 841 N N . ASP A 1 102 ? 23.888 34.694 -19.697 1.00 61.25 102 ASP A N 1
ATOM 842 C CA . ASP A 1 102 ? 23.514 36.114 -19.555 1.00 61.25 102 ASP A CA 1
ATOM 843 C C . ASP A 1 102 ? 24.101 36.793 -18.293 1.00 61.25 102 ASP A C 1
ATOM 845 O O . ASP A 1 102 ? 23.843 37.968 -18.045 1.00 61.25 102 ASP A O 1
ATOM 849 N N . PHE A 1 103 ? 24.858 36.069 -17.454 1.00 55.75 103 PHE A N 1
ATOM 850 C CA . PHE A 1 103 ? 25.432 36.598 -16.203 1.00 55.75 103 PHE A CA 1
ATOM 851 C C . PHE A 1 103 ? 26.871 37.140 -16.360 1.00 55.75 103 PHE A C 1
ATOM 853 O O . PHE A 1 103 ? 27.539 37.414 -15.362 1.00 55.75 103 PHE A O 1
ATOM 860 N N . LYS A 1 104 ? 27.370 37.285 -17.592 1.00 54.22 104 LYS A N 1
ATOM 861 C CA . LYS A 1 104 ? 28.663 37.910 -17.905 1.00 54.22 104 LYS A CA 1
ATOM 862 C C . LYS A 1 104 ? 28.465 39.048 -18.895 1.00 54.22 104 LYS A C 1
ATOM 864 O O . LYS A 1 104 ? 29.153 40.075 -18.715 1.00 54.22 104 LYS A O 1
#

Secondary structure (DSSP, 8-state):
--SS-HHHHHHHHHHHHHHHHHHHHHHHHHHT-HHHHHHHHHS-HHHHHHHHHIIIIIIIT-PPBTTSTT-B-----HHHHHHH----HHHHHHHHHHHHHTT-